Protein AF-A0A101NN65-F1 (afdb_monomer)

Organism: NCBI:txid67285

Secondary structure (DSSP, 8-state):
-HHHHHHHHHHHHHHTTTGGG----HHHHHHHHHHHH-HHHHHHTBSSTT-SSB-SS-HHHHHHHHHHHHHH-SSHHHHHHHHHHHHHHHHHHHHHHHHHHHSS---THHHHHHHHHHHHHHHHHHHHHHHHT-TT-TTSSTTSS--------GGGGTTS--

Sequence (162 aa):
MTGLWAVLVPAAALYTWNLSSLTGNSFYDVAVYSGTKSWKAFFFGALDSGSFITVDKPPFALGVMGLSARLFGYGTWQLVLPMAAAGVGSVAVLHRLVKRDFGRGRPAEGRTHRQARAARAVRRGDRLRVQHEDPRSHRTSALRAAAPDRSWSWSALAHAGA

Foldseek 3Di:
DVVLCVQLVVLLCVLLPPQQPDDDDVQLLLLLVLCLVAVVSLQQSASHVVRPHGDPDDSVLSNCLSVQCNVVNRGRSSSCVVVSVVSSVVSSVVVVVCCVVPVDPDPCVVVCVVVVVVVVVVVVVVVVVVVCVDPVNVPPPPPVPPDDDPPPDPVVVPPPDD

Mean predicted aligned error: 14.96 Å

Radius of gyration: 28.37 Å; Cα contacts (8 Å, |Δi|>4): 138; chains: 1; bounding box: 60×62×49 Å

Solvent-accessible surface area (backbone atoms only — not comparable to full-atom values): 9433 Å² total; per-residue (Å²): 116,64,74,58,51,70,51,48,53,58,45,41,52,61,52,57,53,69,39,69,78,58,81,81,58,68,73,58,51,38,14,27,54,16,19,57,76,18,71,67,3,33,71,56,32,3,53,34,54,85,49,84,48,62,52,98,60,77,50,63,64,53,38,54,27,21,50,36,19,59,75,74,40,82,50,58,37,34,46,46,42,58,57,33,51,50,53,42,49,49,53,52,52,50,55,48,51,51,36,70,78,63,63,60,91,64,69,71,73,68,52,50,62,58,52,45,48,52,50,48,51,50,54,49,49,52,53,52,50,55,64,64,65,40,91,82,53,80,83,69,59,86,84,65,81,84,65,84,81,86,74,86,57,80,73,71,70,77,75,79,82,129

pLDDT: mean 77.98, std 17.85, range [40.09, 96.81]

Structure (mmCIF, N/CA/C/O backbone):
data_AF-A0A101NN65-F1
#
_entry.id   AF-A0A101NN65-F1
#
loop_
_atom_site.group_PDB
_atom_site.id
_atom_site.type_symbol
_atom_site.label_atom_id
_atom_site.label_alt_id
_atom_site.label_comp_id
_atom_site.label_asym_id
_atom_site.label_entity_id
_atom_site.label_seq_id
_atom_site.pdbx_PDB_ins_code
_atom_site.Cartn_x
_atom_site.Cartn_y
_atom_site.Cartn_z
_atom_site.occupancy
_atom_site.B_iso_or_equiv
_atom_site.auth_seq_id
_atom_site.auth_comp_id
_atom_site.auth_asym_id
_atom_site.auth_atom_id
_atom_site.pdbx_PDB_model_num
ATOM 1 N N . MET A 1 1 ? -17.669 8.940 13.625 1.00 62.66 1 MET A N 1
ATOM 2 C CA . MET A 1 1 ? -16.580 8.649 12.657 1.00 62.66 1 MET A CA 1
ATOM 3 C C . MET A 1 1 ? -15.196 8.849 13.268 1.00 62.66 1 MET A C 1
ATOM 5 O O . MET A 1 1 ? -14.274 8.154 12.872 1.00 62.66 1 MET A O 1
ATOM 9 N N . THR A 1 2 ? -15.080 9.703 14.283 1.00 78.38 2 THR A N 1
ATOM 10 C CA . THR A 1 2 ? -13.882 9.974 15.097 1.00 78.38 2 THR A CA 1
ATOM 11 C C . THR A 1 2 ? -13.076 8.741 15.536 1.00 78.38 2 THR A C 1
ATOM 13 O O . THR A 1 2 ? -11.873 8.721 15.323 1.00 78.38 2 THR A O 1
ATOM 16 N N . GLY A 1 3 ? -13.712 7.677 16.045 1.00 85.56 3 GLY A N 1
ATOM 17 C CA . GLY A 1 3 ? -12.985 6.475 16.499 1.00 85.56 3 GLY A CA 1
ATOM 18 C C . GLY A 1 3 ? -12.227 5.699 15.408 1.00 85.56 3 GLY A C 1
ATOM 19 O O . GLY A 1 3 ? -11.209 5.089 15.701 1.00 85.56 3 GLY A O 1
ATOM 20 N N . LEU A 1 4 ? -12.672 5.757 14.145 1.00 88.06 4 LEU A N 1
ATOM 21 C CA . LEU A 1 4 ? -11.946 5.116 13.039 1.00 88.06 4 LEU A CA 1
ATOM 22 C C . LEU A 1 4 ? -10.661 5.890 12.725 1.00 88.06 4 LEU A C 1
ATOM 24 O O . LEU A 1 4 ? -9.601 5.293 12.576 1.00 88.06 4 LEU A O 1
ATOM 28 N N . TRP A 1 5 ? -10.755 7.219 12.656 1.00 92.56 5 TRP A N 1
ATOM 29 C CA . TRP A 1 5 ? -9.607 8.087 12.394 1.00 92.56 5 TRP A CA 1
ATOM 30 C C . TRP A 1 5 ? -8.558 8.012 13.501 1.00 92.56 5 TRP A C 1
ATOM 32 O O . TRP A 1 5 ? -7.370 7.989 13.197 1.00 92.56 5 TRP A O 1
ATOM 42 N N . ALA A 1 6 ? -8.994 7.870 14.757 1.00 93.19 6 ALA A N 1
ATOM 43 C CA . ALA A 1 6 ? -8.102 7.674 15.899 1.00 93.19 6 ALA A CA 1
ATOM 44 C C . ALA A 1 6 ? -7.203 6.431 15.763 1.00 93.19 6 ALA A C 1
ATOM 46 O O . ALA A 1 6 ? -6.114 6.415 16.320 1.00 93.19 6 ALA A O 1
ATOM 47 N N . VAL A 1 7 ? -7.634 5.411 15.014 1.00 93.19 7 VAL A N 1
ATOM 48 C CA . VAL A 1 7 ? -6.836 4.201 14.761 1.00 93.19 7 VAL A CA 1
ATOM 49 C C . VAL A 1 7 ? -6.100 4.283 13.420 1.00 93.19 7 VAL A C 1
ATOM 51 O O . VAL A 1 7 ? -4.948 3.871 13.327 1.00 93.19 7 VAL A O 1
ATOM 54 N N . LEU A 1 8 ? -6.728 4.835 12.377 1.00 95.44 8 LEU A N 1
ATOM 55 C CA . LEU A 1 8 ? -6.127 4.886 11.040 1.00 95.44 8 LEU A CA 1
ATOM 56 C C . LEU A 1 8 ? -4.960 5.861 10.924 1.00 95.44 8 LEU A C 1
ATOM 58 O O . LEU A 1 8 ? -4.002 5.541 10.232 1.00 95.44 8 LEU A O 1
ATOM 62 N N . VAL A 1 9 ? -5.020 7.026 11.572 1.00 96.00 9 VAL A N 1
ATOM 63 C CA . VAL A 1 9 ? -3.930 8.014 11.517 1.00 96.00 9 VAL A CA 1
ATOM 64 C C . VAL A 1 9 ? -2.625 7.452 12.092 1.00 96.00 9 VAL A C 1
ATOM 66 O O . VAL A 1 9 ? -1.628 7.459 11.369 1.00 96.00 9 VAL A O 1
ATOM 69 N N . PRO A 1 10 ? -2.591 6.911 13.328 1.00 96.06 10 PRO A N 1
ATOM 70 C CA . PRO A 1 10 ? -1.365 6.316 13.848 1.00 96.06 10 PRO A CA 1
ATOM 71 C C . PRO A 1 10 ? -0.946 5.080 13.050 1.00 96.06 10 PRO A C 1
ATOM 73 O O . PRO A 1 10 ? 0.241 4.924 12.783 1.00 96.06 10 PRO A O 1
ATOM 76 N N . ALA A 1 11 ? -1.889 4.241 12.600 1.00 95.62 11 ALA A N 1
ATOM 77 C CA . ALA A 1 11 ? -1.559 3.104 11.742 1.00 95.62 11 ALA A CA 1
ATOM 78 C C . ALA A 1 11 ? -0.882 3.551 10.438 1.00 95.62 11 ALA A C 1
ATOM 80 O O . ALA A 1 11 ? 0.138 2.983 10.067 1.00 95.62 11 ALA A O 1
ATOM 81 N N . ALA A 1 12 ? -1.407 4.579 9.768 1.00 95.19 12 ALA A N 1
ATOM 82 C CA . ALA A 1 12 ? -0.802 5.135 8.564 1.00 95.19 12 ALA A CA 1
ATOM 83 C C . ALA A 1 12 ? 0.597 5.681 8.849 1.00 95.19 12 ALA A C 1
ATOM 85 O O . ALA A 1 12 ? 1.527 5.305 8.147 1.00 95.19 12 ALA A O 1
ATOM 86 N N . ALA A 1 13 ? 0.760 6.471 9.915 1.00 96.06 13 ALA A N 1
ATOM 87 C CA . ALA A 1 13 ? 2.060 7.006 10.308 1.00 96.06 13 ALA A CA 1
ATOM 88 C C . ALA A 1 13 ? 3.095 5.894 10.537 1.00 96.06 13 ALA A C 1
ATOM 90 O O . ALA A 1 13 ? 4.199 5.986 10.011 1.00 96.06 13 ALA A O 1
ATOM 91 N N . LEU A 1 14 ? 2.718 4.830 11.255 1.00 94.81 14 LEU A N 1
ATOM 92 C CA . LEU A 1 14 ? 3.563 3.659 11.508 1.00 94.81 14 LEU A CA 1
ATOM 93 C C . LEU A 1 14 ? 3.893 2.891 10.220 1.00 94.81 14 LEU A C 1
ATOM 95 O O . LEU A 1 14 ? 5.051 2.558 9.997 1.00 94.81 14 LEU A O 1
ATOM 99 N N . TYR A 1 15 ? 2.904 2.635 9.359 1.00 94.25 15 TYR A N 1
ATOM 100 C CA . TYR A 1 15 ? 3.109 1.901 8.104 1.00 94.25 15 TYR A CA 1
ATOM 101 C C . TYR A 1 15 ? 3.941 2.676 7.080 1.00 94.25 15 TYR A C 1
ATOM 103 O O . TYR A 1 15 ? 4.612 2.053 6.264 1.00 94.25 15 TYR A O 1
ATOM 111 N N . THR A 1 16 ? 3.896 4.010 7.093 1.00 94.75 16 THR A N 1
ATOM 112 C CA . THR A 1 16 ? 4.703 4.852 6.197 1.00 94.75 16 THR A CA 1
ATOM 113 C C . THR A 1 16 ? 6.000 5.340 6.835 1.00 94.75 16 THR A C 1
ATOM 115 O O . THR A 1 16 ? 6.763 6.068 6.196 1.00 94.75 16 THR A O 1
ATOM 118 N N . TRP A 1 17 ? 6.262 4.974 8.091 1.00 95.12 17 TRP A N 1
ATOM 119 C CA . TRP A 1 17 ? 7.464 5.396 8.789 1.00 95.12 17 TRP A CA 1
ATOM 120 C C . TRP A 1 17 ? 8.696 4.783 8.125 1.00 95.12 17 TRP A C 1
ATOM 122 O O . TRP A 1 17 ? 8.826 3.565 8.035 1.00 95.12 17 TRP A O 1
ATOM 132 N N . ASN A 1 18 ? 9.617 5.639 7.681 1.00 92.88 18 ASN A N 1
ATOM 133 C CA . ASN A 1 18 ? 10.923 5.242 7.155 1.00 92.88 18 ASN A CA 1
ATOM 134 C C . ASN A 1 18 ? 10.884 4.223 5.990 1.00 92.88 18 ASN A C 1
ATOM 136 O O . ASN A 1 18 ? 11.748 3.357 5.876 1.00 92.88 18 ASN A O 1
ATOM 140 N N . LEU A 1 19 ? 9.904 4.334 5.084 1.00 91.44 19 LEU A N 1
ATOM 141 C CA . LEU A 1 19 ? 9.796 3.431 3.925 1.00 91.44 19 LEU A CA 1
ATOM 142 C C . LEU A 1 19 ? 11.051 3.421 3.038 1.00 91.44 19 LEU A C 1
ATOM 144 O O . LEU A 1 19 ? 11.380 2.401 2.439 1.00 91.44 19 LEU A O 1
ATOM 148 N N . SER A 1 20 ? 11.760 4.546 2.952 1.00 90.38 20 SER A N 1
ATOM 149 C CA . SER A 1 20 ? 12.939 4.692 2.095 1.00 90.38 20 SER A CA 1
ATOM 150 C C . SER A 1 20 ? 14.140 3.852 2.538 1.00 90.38 20 SER A C 1
ATOM 152 O O . SER A 1 20 ? 15.029 3.630 1.722 1.00 90.38 20 SER A O 1
ATOM 154 N N . SER A 1 21 ? 14.188 3.381 3.791 1.00 90.88 21 SER A N 1
ATOM 155 C CA . SER A 1 21 ? 15.274 2.514 4.268 1.00 90.88 21 SER A CA 1
ATOM 156 C C . SER A 1 21 ? 15.024 1.027 4.012 1.00 90.88 21 SER A C 1
ATOM 158 O O . SER A 1 21 ? 15.859 0.198 4.372 1.00 90.88 21 SER A O 1
ATOM 160 N N . LEU A 1 22 ? 13.854 0.665 3.482 1.00 88.62 22 LEU A N 1
ATOM 161 C CA . LEU A 1 22 ? 13.512 -0.724 3.204 1.00 88.62 22 LEU A CA 1
ATOM 162 C C . LEU A 1 22 ? 14.304 -1.232 1.998 1.00 88.62 22 LEU A C 1
ATOM 164 O O . LEU A 1 22 ? 14.702 -0.472 1.120 1.00 88.62 22 LEU A O 1
ATOM 168 N N . THR A 1 23 ? 14.535 -2.538 1.945 1.00 85.31 23 THR A N 1
ATOM 169 C CA . THR A 1 23 ? 15.183 -3.180 0.799 1.00 85.31 23 THR A CA 1
ATOM 170 C C . THR A 1 23 ? 14.249 -4.229 0.221 1.00 85.31 23 THR A C 1
ATOM 172 O O . THR A 1 23 ? 13.627 -5.006 0.948 1.00 85.31 23 THR A O 1
ATOM 175 N N . GLY A 1 24 ? 14.085 -4.176 -1.098 1.00 83.44 24 GLY A N 1
ATOM 176 C CA . GLY A 1 24 ? 13.274 -5.108 -1.866 1.00 83.44 24 GLY A CA 1
ATOM 177 C C . GLY A 1 24 ? 14.106 -6.257 -2.422 1.00 83.44 24 GLY A C 1
ATOM 178 O O . GLY A 1 24 ? 15.318 -6.350 -2.223 1.00 83.44 24 GLY A O 1
ATOM 179 N N . ASN A 1 25 ? 13.437 -7.144 -3.150 1.00 90.06 25 ASN A N 1
ATOM 180 C CA . ASN A 1 25 ? 14.125 -8.143 -3.951 1.00 90.06 25 ASN A CA 1
ATOM 181 C C . ASN A 1 25 ? 14.448 -7.535 -5.321 1.00 90.06 25 ASN A C 1
ATOM 183 O O . ASN A 1 25 ? 13.538 -7.181 -6.073 1.00 90.06 25 ASN A O 1
ATOM 187 N N . SER A 1 26 ? 15.736 -7.499 -5.659 1.00 89.69 26 SER A N 1
ATOM 188 C CA . SER A 1 26 ? 16.247 -6.914 -6.901 1.00 89.69 26 SER A CA 1
ATOM 189 C C . SER A 1 26 ? 15.606 -7.492 -8.170 1.00 89.69 26 SER A C 1
ATOM 191 O O . SER A 1 26 ? 15.447 -6.778 -9.157 1.00 89.69 26 SER A O 1
ATOM 193 N N . PHE A 1 27 ? 15.180 -8.758 -8.154 1.00 88.75 27 PHE A N 1
ATOM 194 C CA . PHE A 1 27 ? 14.511 -9.403 -9.285 1.00 88.75 27 PHE A CA 1
ATOM 195 C C . PHE A 1 27 ? 13.143 -8.773 -9.591 1.00 88.75 27 PHE A C 1
ATOM 197 O O . PHE A 1 27 ? 12.811 -8.540 -10.752 1.00 88.75 27 PHE A O 1
ATOM 204 N N . TYR A 1 28 ? 12.351 -8.455 -8.562 1.00 89.69 28 TYR A N 1
ATOM 205 C CA . TYR A 1 28 ? 11.054 -7.790 -8.753 1.00 89.69 28 TYR A CA 1
ATOM 206 C C . TYR A 1 28 ? 11.212 -6.296 -9.008 1.00 89.69 28 TYR A C 1
ATOM 208 O O . TYR A 1 28 ? 10.449 -5.733 -9.789 1.00 89.69 28 TYR A O 1
ATOM 216 N N . ASP A 1 29 ? 12.221 -5.680 -8.401 1.00 92.06 29 ASP A N 1
ATOM 217 C CA . ASP A 1 29 ? 12.572 -4.278 -8.611 1.00 92.06 29 ASP A CA 1
ATOM 218 C C . ASP A 1 29 ? 12.882 -4.012 -10.093 1.00 92.06 29 ASP A C 1
ATOM 220 O O . ASP A 1 29 ? 12.309 -3.107 -10.700 1.00 92.06 29 ASP A O 1
ATOM 224 N N . VAL A 1 30 ? 13.696 -4.871 -10.720 1.00 92.19 30 VAL A N 1
ATOM 225 C CA . VAL A 1 30 ? 14.013 -4.784 -12.155 1.00 92.19 30 VAL A CA 1
ATOM 226 C C . VAL A 1 30 ? 12.779 -5.033 -13.028 1.00 92.19 30 VAL A C 1
ATOM 228 O O . VAL A 1 30 ? 12.572 -4.307 -14.001 1.00 92.19 30 VAL A O 1
ATOM 231 N N . ALA A 1 31 ? 11.916 -5.991 -12.670 1.00 91.56 31 ALA A N 1
ATOM 232 C CA . ALA A 1 31 ? 10.665 -6.223 -13.397 1.00 91.56 31 ALA A CA 1
ATOM 233 C C . ALA A 1 31 ? 9.742 -4.993 -13.363 1.00 91.56 31 ALA A C 1
ATOM 235 O O . ALA A 1 31 ? 9.196 -4.564 -14.383 1.00 91.56 31 ALA A O 1
ATOM 236 N N . VAL A 1 32 ? 9.605 -4.375 -12.186 1.00 92.81 32 VAL A N 1
ATOM 237 C CA . VAL A 1 32 ? 8.842 -3.137 -12.025 1.00 92.81 32 VAL A CA 1
ATOM 238 C C . VAL A 1 32 ? 9.494 -2.002 -12.813 1.00 92.81 32 VAL A C 1
ATOM 240 O O . VAL A 1 32 ? 8.794 -1.297 -13.542 1.00 92.81 32 VAL A O 1
ATOM 243 N N . TYR A 1 33 ? 10.818 -1.848 -12.732 1.00 93.31 33 TYR A N 1
ATOM 244 C CA . TYR A 1 33 ? 11.558 -0.829 -13.472 1.00 93.31 33 TYR A CA 1
ATOM 245 C C . TYR A 1 33 ? 11.321 -0.945 -14.982 1.00 93.31 33 TYR A C 1
ATOM 247 O O . TYR A 1 33 ? 10.939 0.037 -15.621 1.00 93.31 33 TYR A O 1
ATOM 255 N N . SER A 1 34 ? 11.440 -2.141 -15.552 1.00 92.50 34 SER A N 1
ATOM 256 C CA . SER A 1 34 ? 11.151 -2.392 -16.968 1.00 92.50 34 SER A CA 1
ATOM 257 C C . SER A 1 34 ? 9.689 -2.105 -17.326 1.00 92.50 34 SER A C 1
ATOM 259 O O . SER A 1 34 ? 9.418 -1.470 -18.353 1.00 92.50 34 SER A O 1
ATOM 261 N N . GLY A 1 35 ? 8.747 -2.425 -16.433 1.00 90.38 35 GLY A N 1
ATOM 262 C CA . GLY A 1 35 ? 7.342 -2.024 -16.554 1.00 90.38 35 GLY A CA 1
ATOM 263 C C . GLY A 1 35 ? 7.106 -0.503 -16.518 1.00 90.38 35 GLY A C 1
ATOM 264 O O . GLY A 1 35 ? 6.162 0.001 -17.136 1.00 90.38 35 GLY A O 1
ATOM 265 N N . THR A 1 36 ? 7.978 0.285 -15.877 1.00 93.00 36 THR A N 1
ATOM 266 C CA . THR A 1 36 ? 7.909 1.759 -15.977 1.00 93.00 36 THR A CA 1
ATOM 267 C C . THR A 1 36 ? 8.332 2.273 -17.355 1.00 93.00 36 THR A C 1
ATOM 269 O O . THR A 1 36 ? 7.851 3.320 -17.795 1.00 93.00 36 THR A O 1
ATOM 272 N N . LYS A 1 37 ? 9.168 1.527 -18.085 1.00 93.56 37 LYS A N 1
ATOM 273 C CA . LYS A 1 37 ? 9.659 1.913 -19.417 1.00 93.56 37 LYS A CA 1
ATOM 274 C C . LYS A 1 37 ? 8.751 1.445 -20.552 1.00 93.56 37 LYS A C 1
ATOM 276 O O . LYS A 1 37 ? 8.635 2.146 -21.550 1.00 93.56 37 LYS A O 1
ATOM 281 N N . SER A 1 38 ? 8.083 0.303 -20.397 1.00 92.31 38 SER A N 1
ATOM 282 C CA . SER A 1 38 ? 7.231 -0.290 -21.433 1.00 92.31 38 SER A CA 1
ATOM 283 C C . SER A 1 38 ? 5.923 -0.814 -20.846 1.00 92.31 38 SER A C 1
ATOM 285 O O . SER A 1 38 ? 5.924 -1.618 -19.917 1.00 92.31 38 SER A O 1
ATOM 287 N N . TRP A 1 39 ? 4.791 -0.410 -21.430 1.00 92.00 39 TRP A N 1
ATOM 288 C CA . TRP A 1 39 ? 3.477 -0.958 -21.069 1.00 92.00 39 TRP A CA 1
ATOM 289 C C . TRP A 1 39 ? 3.381 -2.461 -21.342 1.00 92.00 39 TRP A C 1
ATOM 291 O O . TRP A 1 39 ? 2.709 -3.175 -20.605 1.00 92.00 39 TRP A O 1
ATOM 301 N N . LYS A 1 40 ? 4.089 -2.962 -22.361 1.00 90.25 40 LYS A N 1
ATOM 302 C CA . LYS A 1 40 ? 4.145 -4.398 -22.646 1.00 90.25 40 LYS A CA 1
ATOM 303 C C . LYS A 1 40 ? 4.845 -5.141 -21.506 1.00 90.25 40 LYS A C 1
ATOM 305 O O . LYS A 1 40 ? 4.265 -6.062 -20.940 1.00 90.25 40 LYS A O 1
ATOM 310 N N . ALA A 1 41 ? 6.016 -4.658 -21.091 1.00 89.81 41 ALA A N 1
ATOM 311 C CA . ALA A 1 41 ? 6.746 -5.227 -19.958 1.00 89.81 41 ALA A CA 1
ATOM 312 C C . ALA A 1 41 ? 5.946 -5.143 -18.649 1.00 89.81 41 ALA A C 1
ATOM 314 O O . ALA A 1 41 ? 6.009 -6.054 -17.831 1.00 89.81 41 ALA A O 1
ATOM 315 N N . PHE A 1 42 ? 5.141 -4.090 -18.477 1.00 89.75 42 PHE A N 1
ATOM 316 C CA . PHE A 1 42 ? 4.260 -3.928 -17.323 1.00 89.75 42 PHE A CA 1
ATOM 317 C C . PHE A 1 42 ? 3.187 -5.023 -17.233 1.00 89.75 42 PHE A C 1
ATOM 319 O O . PHE A 1 42 ? 3.030 -5.629 -16.177 1.00 89.75 42 PHE A O 1
ATOM 326 N N . PHE A 1 43 ? 2.470 -5.309 -18.326 1.00 88.56 43 PHE A N 1
ATOM 327 C CA . PHE A 1 43 ? 1.408 -6.324 -18.312 1.00 88.56 43 PHE A CA 1
ATOM 328 C C . PHE A 1 43 ? 1.942 -7.752 -18.168 1.00 88.56 43 PHE A C 1
ATOM 330 O O . PHE A 1 43 ? 1.285 -8.583 -17.543 1.00 88.56 43 PHE A O 1
ATOM 337 N N . PHE A 1 44 ? 3.126 -8.028 -18.716 1.00 87.62 44 PHE A N 1
ATOM 338 C CA . PHE A 1 44 ? 3.740 -9.357 -18.667 1.00 87.62 44 PHE A CA 1
ATOM 339 C C . PHE A 1 44 ? 4.708 -9.556 -17.492 1.00 87.62 44 PHE A C 1
ATOM 341 O O . PHE A 1 44 ? 5.237 -10.651 -17.329 1.00 87.62 44 PHE A O 1
ATOM 348 N N . GLY A 1 45 ? 4.951 -8.526 -16.674 1.00 87.12 45 GLY A N 1
ATOM 349 C CA . GLY A 1 45 ? 5.924 -8.596 -15.582 1.00 87.12 45 GLY A CA 1
ATOM 350 C C . GLY A 1 45 ? 7.323 -8.954 -16.084 1.00 87.12 45 GLY A C 1
ATOM 351 O O . GLY A 1 45 ? 7.964 -9.848 -15.536 1.00 87.12 45 GLY A O 1
ATOM 352 N N . ALA A 1 46 ? 7.769 -8.318 -17.167 1.00 88.81 46 ALA A N 1
ATOM 353 C CA . ALA A 1 46 ? 9.051 -8.622 -17.786 1.00 88.81 46 ALA A CA 1
ATOM 354 C C . ALA A 1 46 ? 10.225 -7.920 -17.102 1.00 88.81 46 ALA A C 1
ATOM 356 O O . ALA A 1 46 ? 10.114 -6.769 -16.684 1.00 88.81 46 ALA A O 1
ATOM 357 N N . LEU A 1 47 ? 11.365 -8.610 -17.035 1.00 89.19 47 LEU A N 1
ATOM 358 C CA . LEU A 1 47 ? 12.627 -8.081 -16.510 1.00 89.19 47 LEU A CA 1
ATOM 359 C C . LEU A 1 47 ? 13.274 -7.086 -17.470 1.00 89.19 47 LEU A C 1
ATOM 361 O O . LEU A 1 47 ? 14.041 -6.228 -17.045 1.00 89.19 47 LEU A O 1
ATOM 365 N N . ASP A 1 48 ? 12.945 -7.169 -18.754 1.00 90.56 48 ASP A N 1
ATOM 366 C CA . ASP A 1 48 ? 13.437 -6.285 -19.798 1.00 90.56 48 ASP A CA 1
ATOM 367 C C . ASP A 1 48 ? 12.279 -5.534 -20.480 1.00 90.56 48 ASP A C 1
ATOM 369 O O . ASP A 1 48 ? 11.130 -5.981 -20.508 1.00 90.56 48 ASP A O 1
ATOM 373 N N . SER A 1 49 ? 12.573 -4.371 -21.058 1.00 83.94 49 SER A N 1
ATOM 374 C CA . SER A 1 49 ? 11.567 -3.532 -21.724 1.00 83.94 49 SER A CA 1
ATOM 375 C C . SER A 1 49 ? 11.032 -4.128 -23.036 1.00 83.94 49 SER A C 1
ATOM 377 O O . SER A 1 49 ? 9.927 -3.764 -23.455 1.00 83.94 49 SER A O 1
ATOM 379 N N . GLY A 1 50 ? 11.781 -5.049 -23.655 1.00 86.12 50 GLY A N 1
ATOM 380 C CA . GLY A 1 50 ? 11.401 -5.812 -24.848 1.00 86.12 50 GLY A CA 1
ATOM 381 C C . GLY A 1 50 ? 10.458 -6.986 -24.561 1.00 86.12 50 GLY A C 1
ATOM 382 O O . GLY A 1 50 ? 9.798 -7.469 -25.479 1.00 86.12 50 GLY A O 1
ATOM 383 N N . SER A 1 51 ? 10.300 -7.365 -23.288 1.00 85.25 51 SER A N 1
ATOM 384 C CA . SER A 1 51 ? 9.484 -8.499 -22.835 1.00 85.25 51 SER A CA 1
ATOM 385 C C . SER A 1 51 ? 9.968 -9.862 -23.342 1.00 85.25 51 SER A C 1
ATOM 387 O O . SER A 1 51 ? 9.153 -10.697 -23.732 1.00 85.25 51 SER A O 1
ATOM 389 N N . PHE A 1 52 ? 11.284 -10.084 -23.333 1.00 84.25 52 PHE A N 1
ATOM 390 C CA . PHE A 1 52 ? 11.896 -11.374 -23.664 1.00 84.25 52 PHE A CA 1
ATOM 391 C C . PHE A 1 52 ? 11.926 -12.336 -22.470 1.00 84.25 52 PHE A C 1
ATOM 393 O O . PHE A 1 52 ? 11.780 -13.542 -22.663 1.00 84.25 52 PHE A O 1
ATOM 400 N N . ILE A 1 53 ? 12.098 -11.821 -21.245 1.00 85.56 53 ILE A N 1
ATOM 401 C CA . ILE A 1 53 ? 12.159 -12.630 -20.018 1.00 85.56 53 ILE A CA 1
ATOM 402 C C . ILE A 1 53 ? 11.109 -12.136 -19.021 1.00 85.56 53 ILE A C 1
ATOM 404 O O . ILE A 1 53 ? 11.154 -10.989 -18.573 1.00 85.56 53 ILE A O 1
ATOM 408 N N . THR A 1 54 ? 10.174 -13.008 -18.641 1.00 86.25 54 THR A N 1
ATOM 409 C CA . THR A 1 54 ? 9.079 -12.695 -17.710 1.00 86.25 54 THR A CA 1
ATOM 410 C C . THR A 1 54 ? 9.289 -13.297 -16.332 1.00 86.25 54 THR A C 1
ATOM 412 O O . THR A 1 54 ? 9.851 -14.382 -16.184 1.00 86.25 54 THR A O 1
ATOM 415 N N . VAL A 1 55 ? 8.782 -12.613 -15.310 1.00 83.62 55 VAL A N 1
ATOM 416 C CA . VAL A 1 55 ? 8.666 -13.178 -13.967 1.00 83.62 55 VAL A CA 1
ATOM 417 C C . VAL A 1 55 ? 7.526 -14.198 -13.950 1.00 83.62 55 VAL A C 1
ATOM 419 O O . VAL A 1 55 ? 6.392 -13.870 -14.289 1.00 83.62 55 VAL A O 1
ATOM 422 N N . ASP A 1 56 ? 7.797 -15.412 -13.469 1.00 85.81 56 ASP A N 1
ATOM 423 C CA . ASP A 1 56 ? 6.777 -16.439 -13.210 1.00 85.81 56 ASP A CA 1
ATOM 424 C C . ASP A 1 56 ? 6.019 -16.149 -11.901 1.00 85.81 56 ASP A C 1
ATOM 426 O O . ASP A 1 56 ? 6.129 -16.850 -10.893 1.00 85.81 56 ASP A O 1
ATOM 430 N N . LYS A 1 57 ? 5.334 -15.005 -11.842 1.00 78.56 57 LYS A N 1
ATOM 431 C CA . LYS A 1 57 ? 4.449 -14.655 -10.729 1.00 78.56 57 LYS A CA 1
ATOM 432 C C . LYS A 1 57 ? 3.167 -14.038 -11.253 1.00 78.56 57 LYS A C 1
ATOM 434 O O . LYS A 1 57 ? 3.208 -13.286 -12.225 1.00 78.56 57 LYS A O 1
ATOM 439 N N . PRO A 1 58 ? 2.031 -14.295 -10.581 1.00 75.56 58 PRO A N 1
ATOM 440 C CA . PRO A 1 58 ? 0.771 -13.682 -10.958 1.00 75.56 58 PRO A CA 1
ATOM 441 C C . PRO A 1 58 ? 0.926 -12.151 -11.003 1.00 75.56 58 PRO A C 1
ATOM 443 O O . PRO A 1 58 ? 1.449 -11.554 -10.054 1.00 75.56 58 PRO A O 1
ATOM 446 N N . PRO A 1 59 ? 0.457 -11.499 -12.082 1.00 77.69 59 PRO A N 1
ATOM 447 C CA . PRO A 1 59 ? 0.830 -10.125 -12.420 1.00 77.69 59 PRO A CA 1
ATOM 448 C C . PRO A 1 59 ? 0.261 -9.087 -11.451 1.00 77.69 59 PRO A C 1
ATOM 450 O O . PRO A 1 59 ? 0.647 -7.926 -11.500 1.00 77.69 59 PRO A O 1
ATOM 453 N N . PHE A 1 60 ? -0.648 -9.476 -10.555 1.00 86.81 60 PHE A N 1
ATOM 454 C CA . PHE A 1 60 ? -1.340 -8.548 -9.666 1.00 86.81 60 PHE A CA 1
ATOM 455 C C . PHE A 1 60 ? -0.380 -7.759 -8.766 1.00 86.81 60 PHE A C 1
ATOM 457 O O . PHE A 1 60 ? -0.443 -6.532 -8.727 1.00 86.81 60 PHE A O 1
ATOM 464 N N . ALA A 1 61 ? 0.541 -8.439 -8.076 1.00 85.44 61 ALA A N 1
ATOM 465 C CA . ALA A 1 61 ? 1.456 -7.771 -7.150 1.00 85.44 61 ALA A CA 1
ATOM 466 C C . ALA A 1 61 ? 2.428 -6.833 -7.888 1.00 85.44 61 ALA A C 1
ATOM 468 O O . ALA A 1 61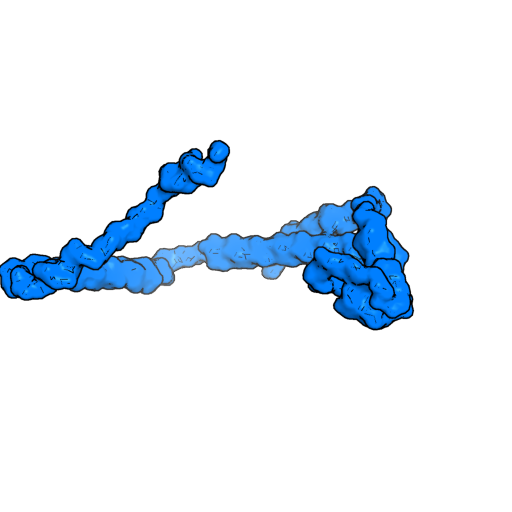 ? 2.587 -5.676 -7.498 1.00 85.44 61 ALA A O 1
ATOM 469 N N . LEU A 1 62 ? 3.025 -7.306 -8.988 1.00 89.81 62 LEU A N 1
ATOM 470 C CA . LEU A 1 62 ? 3.932 -6.509 -9.821 1.00 89.81 62 LEU A CA 1
ATOM 471 C C . LEU A 1 62 ? 3.212 -5.342 -10.500 1.00 89.81 62 LEU A C 1
ATOM 473 O O . LEU A 1 62 ? 3.765 -4.251 -10.581 1.00 89.81 62 LEU A O 1
ATOM 477 N N . GLY A 1 63 ? 1.970 -5.542 -10.936 1.00 91.31 63 GLY A N 1
ATOM 478 C CA . GLY A 1 63 ? 1.154 -4.507 -11.560 1.00 91.31 63 GLY A CA 1
ATOM 479 C C . GLY A 1 63 ? 0.813 -3.379 -10.591 1.00 91.31 63 GLY A C 1
ATOM 480 O O . GLY A 1 63 ? 0.941 -2.210 -10.940 1.00 91.31 63 GLY A O 1
ATOM 481 N N . VAL A 1 64 ? 0.442 -3.702 -9.349 1.00 93.50 64 VAL A N 1
ATOM 482 C CA . VAL A 1 64 ? 0.141 -2.688 -8.325 1.00 93.50 64 VAL A CA 1
ATOM 483 C C . VAL A 1 64 ? 1.398 -1.894 -7.940 1.00 93.50 64 VAL A C 1
ATOM 485 O O . VAL A 1 64 ? 1.349 -0.663 -7.889 1.00 93.50 64 VAL A O 1
ATOM 488 N N . MET A 1 65 ? 2.535 -2.571 -7.733 1.00 93.00 65 MET A N 1
ATOM 489 C CA . MET A 1 65 ? 3.820 -1.907 -7.463 1.00 93.00 65 MET A CA 1
ATOM 490 C C . MET A 1 65 ? 4.287 -1.066 -8.656 1.00 93.00 65 MET A C 1
ATOM 492 O O . MET A 1 65 ? 4.660 0.095 -8.493 1.00 93.00 65 MET A O 1
ATOM 496 N N . GLY A 1 66 ? 4.206 -1.610 -9.871 1.00 92.44 66 GLY A N 1
ATOM 497 C CA . GLY A 1 66 ? 4.608 -0.918 -11.090 1.00 92.44 66 GLY A CA 1
ATOM 498 C C . GLY A 1 66 ? 3.727 0.271 -11.429 1.00 92.44 66 GLY A C 1
ATOM 499 O O . GLY A 1 66 ? 4.239 1.294 -11.875 1.00 92.44 66 GLY A O 1
ATOM 500 N N . LEU A 1 67 ? 2.425 0.202 -11.151 1.00 94.31 67 LEU A N 1
ATOM 501 C CA . LEU A 1 67 ? 1.536 1.342 -11.324 1.00 94.31 67 LEU A CA 1
ATOM 502 C C . LEU A 1 67 ? 1.897 2.457 -10.339 1.00 94.31 67 LEU A C 1
ATOM 504 O O . LEU A 1 67 ? 1.958 3.618 -10.734 1.00 94.31 67 LEU A O 1
ATOM 508 N N . SER A 1 68 ? 2.212 2.107 -9.089 1.00 95.12 68 SER A N 1
ATOM 509 C CA . SER A 1 68 ? 2.706 3.074 -8.105 1.00 95.12 68 SER A CA 1
ATOM 510 C C . SER A 1 68 ? 4.006 3.736 -8.564 1.00 95.12 68 SER A C 1
ATOM 512 O O . SER A 1 68 ? 4.090 4.963 -8.592 1.00 95.12 68 SER A O 1
ATOM 514 N N . ALA A 1 69 ? 4.970 2.948 -9.048 1.00 94.69 69 ALA A N 1
ATOM 515 C CA . ALA A 1 69 ? 6.226 3.463 -9.588 1.00 94.69 69 ALA A CA 1
ATOM 516 C C . ALA A 1 69 ? 6.036 4.329 -10.851 1.00 94.69 69 ALA A C 1
ATOM 518 O O . ALA A 1 69 ? 6.792 5.268 -11.086 1.00 94.69 69 ALA A O 1
ATOM 519 N N . ARG A 1 70 ? 5.016 4.063 -11.677 1.00 93.75 70 ARG A N 1
ATOM 520 C CA . ARG A 1 70 ? 4.683 4.920 -12.829 1.00 93.75 70 ARG A CA 1
ATOM 521 C C . ARG A 1 70 ? 4.051 6.247 -12.410 1.00 93.75 70 ARG A C 1
ATOM 523 O O . ARG A 1 70 ? 4.304 7.253 -13.063 1.00 93.75 70 ARG A O 1
ATOM 530 N N . LEU A 1 71 ? 3.236 6.249 -11.354 1.00 94.81 71 LEU A N 1
ATOM 531 C CA . LEU A 1 71 ? 2.547 7.447 -10.860 1.00 94.81 71 LEU A CA 1
ATOM 532 C C . LEU A 1 71 ? 3.467 8.363 -10.041 1.00 94.81 71 LEU A C 1
ATOM 534 O O . LEU A 1 71 ? 3.407 9.579 -10.195 1.00 94.81 71 LEU A O 1
ATOM 538 N N . PHE A 1 72 ? 4.313 7.789 -9.182 1.00 94.19 72 PHE A N 1
ATOM 539 C CA . PHE A 1 72 ? 5.143 8.528 -8.219 1.00 94.19 72 PHE A CA 1
ATOM 540 C C . PHE A 1 72 ? 6.642 8.532 -8.563 1.00 94.19 72 PHE A C 1
ATOM 542 O O . PHE A 1 72 ? 7.454 9.073 -7.810 1.00 94.19 72 PHE A O 1
ATOM 549 N N . GLY A 1 73 ? 7.017 7.925 -9.690 1.00 93.38 73 GLY A N 1
ATOM 550 C CA . GLY A 1 73 ? 8.407 7.667 -10.053 1.00 93.38 73 GLY A CA 1
ATOM 551 C C . GLY A 1 73 ? 8.944 6.371 -9.441 1.00 93.38 73 GLY A C 1
ATOM 552 O O . GLY A 1 73 ? 8.406 5.833 -8.475 1.00 93.38 73 GLY A O 1
ATOM 553 N N . TYR A 1 74 ? 10.014 5.844 -10.034 1.00 92.94 74 TYR A N 1
ATOM 554 C CA . TYR A 1 74 ? 10.657 4.631 -9.543 1.00 92.94 74 TYR A CA 1
ATOM 555 C C . TYR A 1 74 ? 11.554 4.940 -8.340 1.00 92.94 74 TYR A C 1
ATOM 557 O O . TYR A 1 74 ? 12.422 5.809 -8.414 1.00 92.94 74 TYR A O 1
ATOM 565 N N . GLY A 1 75 ? 11.368 4.197 -7.254 1.00 91.62 75 GLY A N 1
ATOM 566 C CA . GLY A 1 75 ? 12.176 4.289 -6.046 1.00 91.62 75 GLY A CA 1
ATOM 567 C C . GLY A 1 75 ? 11.633 3.385 -4.943 1.00 91.62 75 GLY A C 1
ATOM 568 O O . GLY A 1 75 ? 10.529 2.845 -5.047 1.00 91.62 75 GLY A O 1
ATOM 569 N N . THR A 1 76 ? 12.427 3.207 -3.888 1.00 92.44 76 THR A N 1
ATOM 570 C CA . THR A 1 76 ? 12.138 2.268 -2.797 1.00 92.44 76 THR A CA 1
ATOM 571 C C . THR A 1 76 ? 10.783 2.521 -2.154 1.00 92.44 76 THR A C 1
ATOM 573 O O . THR A 1 76 ? 9.970 1.606 -2.066 1.00 92.44 76 THR A O 1
ATOM 576 N N . TRP A 1 77 ? 10.511 3.759 -1.727 1.00 92.69 77 TRP A N 1
ATOM 577 C CA . TRP A 1 77 ? 9.279 4.059 -1.000 1.00 92.69 77 TRP A CA 1
ATOM 578 C C . TRP A 1 77 ? 8.045 3.943 -1.901 1.00 92.69 77 TRP A C 1
ATOM 580 O O . TRP A 1 77 ? 6.994 3.534 -1.419 1.00 92.69 77 TRP A O 1
ATOM 590 N N . GLN A 1 78 ? 8.171 4.224 -3.202 1.00 94.50 78 GLN A N 1
ATOM 591 C CA . GLN A 1 78 ? 7.092 4.068 -4.179 1.00 94.50 78 GLN A CA 1
ATOM 592 C C . GLN A 1 78 ? 6.756 2.596 -4.429 1.00 94.50 78 GLN A C 1
ATOM 594 O O . GLN A 1 78 ? 5.584 2.246 -4.536 1.00 94.50 78 GLN A O 1
ATOM 599 N N . LEU A 1 79 ? 7.766 1.722 -4.474 1.00 93.00 79 LEU A N 1
ATOM 600 C CA . LEU A 1 79 ? 7.576 0.277 -4.636 1.00 93.00 79 LEU A CA 1
ATOM 601 C C . LEU A 1 79 ? 6.784 -0.328 -3.468 1.00 93.00 79 LEU A C 1
ATOM 603 O O . LEU A 1 79 ? 5.891 -1.147 -3.679 1.00 93.00 79 LEU A O 1
ATOM 607 N N . VAL A 1 80 ? 7.076 0.099 -2.238 1.00 93.50 80 VAL A N 1
ATOM 608 C CA . VAL A 1 80 ? 6.449 -0.437 -1.014 1.00 93.50 80 VAL A CA 1
ATOM 609 C C . VAL A 1 80 ? 5.183 0.313 -0.586 1.00 93.50 80 VAL A C 1
ATOM 611 O O . VAL A 1 80 ? 4.412 -0.202 0.226 1.00 93.50 80 VAL A O 1
ATOM 614 N N . LEU A 1 81 ? 4.918 1.502 -1.138 1.00 94.31 81 LEU A N 1
ATOM 615 C CA . LEU A 1 81 ? 3.751 2.321 -0.794 1.00 94.31 81 LEU A CA 1
ATOM 616 C C . LEU A 1 81 ? 2.417 1.561 -0.920 1.00 94.31 81 LEU A C 1
ATOM 618 O O . LEU A 1 81 ? 1.601 1.652 0.002 1.00 94.31 81 LEU A O 1
ATOM 622 N N . PRO A 1 82 ? 2.159 0.771 -1.983 1.00 94.25 82 PRO A N 1
ATOM 623 C CA . PRO A 1 82 ? 0.9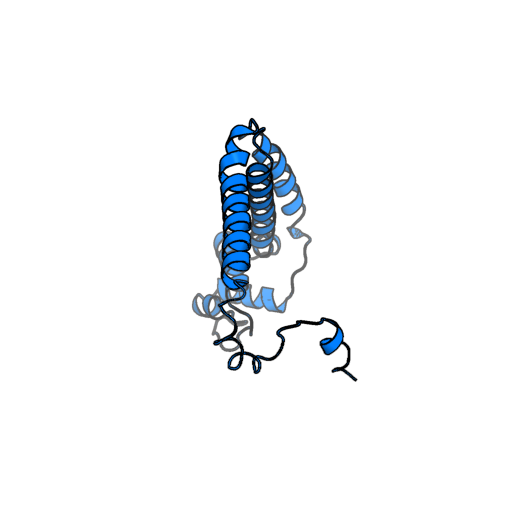14 0.015 -2.083 1.00 94.25 82 PRO A CA 1
ATOM 624 C C . PRO A 1 82 ? 0.775 -1.059 -1.003 1.00 94.25 82 PRO A C 1
ATOM 626 O O . PRO A 1 82 ? -0.336 -1.341 -0.557 1.00 94.25 82 PRO A O 1
ATOM 629 N N . MET A 1 83 ? 1.893 -1.635 -0.551 1.00 92.94 83 MET A N 1
ATOM 630 C CA . MET A 1 83 ? 1.907 -2.600 0.547 1.00 92.94 83 MET A CA 1
ATOM 631 C C . MET A 1 83 ? 1.552 -1.917 1.872 1.00 92.94 83 MET A C 1
ATOM 633 O O . MET A 1 83 ? 0.697 -2.412 2.606 1.00 92.94 83 MET A O 1
ATOM 637 N N . ALA A 1 84 ? 2.126 -0.739 2.136 1.00 94.75 84 ALA A N 1
ATOM 638 C CA . ALA A 1 84 ? 1.759 0.081 3.289 1.00 94.75 84 ALA A CA 1
ATOM 639 C C . ALA A 1 84 ? 0.265 0.458 3.256 1.00 94.75 84 ALA A C 1
ATOM 641 O O . ALA A 1 84 ? -0.445 0.299 4.252 1.00 94.75 84 ALA A O 1
ATOM 642 N N . ALA A 1 85 ? -0.251 0.868 2.092 1.00 95.50 85 ALA A N 1
ATOM 643 C CA . ALA A 1 85 ? -1.665 1.192 1.906 1.00 95.50 85 ALA A CA 1
ATOM 644 C C . ALA A 1 85 ? -2.588 -0.017 2.155 1.00 95.50 85 ALA A C 1
A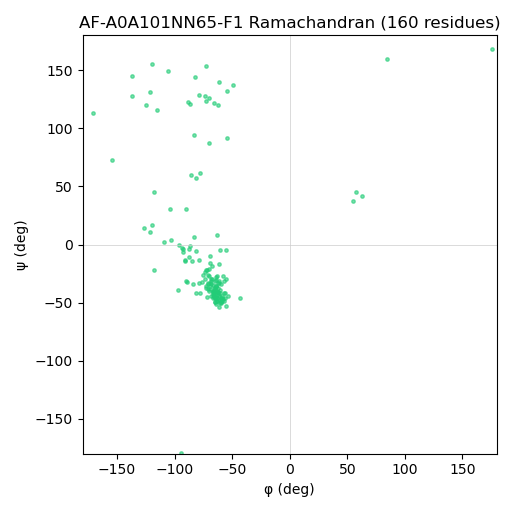TOM 646 O O . ALA A 1 85 ? -3.626 0.123 2.807 1.00 95.50 85 ALA A O 1
ATOM 647 N N . ALA A 1 86 ? -2.204 -1.213 1.698 1.00 95.62 86 ALA A N 1
ATOM 648 C CA . ALA A 1 86 ? -2.933 -2.450 1.978 1.00 95.62 86 ALA A CA 1
ATOM 649 C C . ALA A 1 86 ? -2.933 -2.803 3.480 1.00 95.62 86 ALA A C 1
ATOM 651 O O . ALA A 1 86 ? -3.959 -3.246 4.009 1.00 95.62 86 ALA A O 1
ATOM 652 N N . GLY A 1 87 ? -1.826 -2.545 4.185 1.00 95.56 87 GLY A N 1
ATOM 653 C CA . GLY A 1 87 ? -1.730 -2.686 5.641 1.00 95.56 87 GLY A CA 1
ATOM 654 C C . GLY A 1 87 ? -2.723 -1.783 6.378 1.00 95.56 87 GLY A C 1
ATOM 655 O O . GLY A 1 87 ? -3.536 -2.260 7.175 1.00 95.56 87 GLY A O 1
ATOM 656 N N . VAL A 1 88 ? -2.752 -0.492 6.038 1.00 96.75 88 VAL A N 1
ATOM 657 C CA . VAL A 1 88 ? -3.714 0.474 6.605 1.00 96.75 88 VAL A CA 1
ATOM 658 C C . VAL A 1 88 ? -5.161 0.106 6.243 1.00 96.75 88 VAL A C 1
ATOM 660 O O . VAL A 1 88 ? -6.056 0.160 7.092 1.00 96.75 88 VAL A O 1
ATOM 663 N N . GLY A 1 89 ? -5.405 -0.331 5.004 1.00 96.31 89 GLY A N 1
ATOM 664 C CA . GLY A 1 89 ? -6.714 -0.816 4.559 1.00 96.31 89 GLY A CA 1
ATOM 665 C C . GLY A 1 89 ? -7.198 -2.028 5.361 1.00 96.31 89 GLY A C 1
ATOM 666 O O . GLY A 1 89 ? -8.369 -2.092 5.743 1.00 96.31 89 GLY A O 1
ATOM 667 N N . SER A 1 90 ? -6.291 -2.943 5.707 1.00 96.81 90 SER A N 1
ATOM 668 C CA . SER A 1 90 ? -6.593 -4.100 6.557 1.00 96.81 90 SER A CA 1
ATOM 669 C C . SER A 1 90 ? -7.019 -3.674 7.965 1.00 96.81 90 SER A C 1
ATOM 671 O O . SER A 1 90 ? -8.008 -4.193 8.488 1.00 96.81 90 SER A O 1
ATOM 673 N N . VAL A 1 91 ? -6.364 -2.661 8.548 1.00 95.75 91 VAL A N 1
ATOM 674 C CA . VAL A 1 91 ? -6.777 -2.065 9.835 1.00 95.75 91 VAL A CA 1
ATOM 675 C C . VAL A 1 91 ? -8.185 -1.468 9.739 1.00 95.75 91 VAL A C 1
ATOM 677 O O . VAL A 1 91 ? -9.008 -1.668 10.636 1.00 95.75 91 VAL A O 1
ATOM 680 N N . ALA A 1 92 ? -8.511 -0.789 8.633 1.00 94.50 92 ALA A N 1
ATOM 681 C CA . ALA A 1 92 ? -9.849 -0.237 8.411 1.00 94.50 92 ALA A CA 1
ATOM 682 C C . ALA A 1 92 ? -10.927 -1.333 8.348 1.00 94.50 92 ALA A C 1
ATOM 684 O O . ALA A 1 92 ? -12.001 -1.188 8.946 1.00 94.50 92 ALA A O 1
ATOM 685 N N . VAL A 1 93 ? -10.642 -2.432 7.640 1.00 95.25 93 VAL A N 1
ATOM 686 C CA . VAL A 1 93 ? -11.534 -3.596 7.549 1.00 95.25 93 VAL A CA 1
ATOM 687 C C . VAL A 1 93 ? -11.715 -4.233 8.923 1.00 95.25 93 VAL A C 1
ATOM 689 O O . VAL A 1 93 ? -12.854 -4.427 9.348 1.00 95.25 93 VAL A O 1
ATOM 692 N N . LEU A 1 94 ? -10.625 -4.475 9.653 1.00 94.00 94 LEU A N 1
ATOM 693 C CA . LEU A 1 94 ? -10.668 -5.058 10.992 1.00 94.00 94 LEU A CA 1
ATOM 694 C C . LEU A 1 94 ? -11.495 -4.199 11.953 1.00 94.00 94 LEU A C 1
ATOM 696 O O . LEU A 1 94 ? -12.412 -4.706 12.599 1.00 94.00 94 LEU A O 1
ATOM 700 N N . HIS A 1 95 ? -11.250 -2.886 11.983 1.00 91.88 95 HIS A N 1
ATOM 701 C CA . HIS A 1 95 ? -12.042 -1.962 12.792 1.00 91.88 95 HIS A CA 1
ATOM 702 C C . HIS A 1 95 ? -13.536 -2.045 12.433 1.00 91.88 95 HIS A C 1
ATOM 704 O O . HIS A 1 95 ? -14.395 -2.038 13.318 1.00 91.88 95 HIS A O 1
ATOM 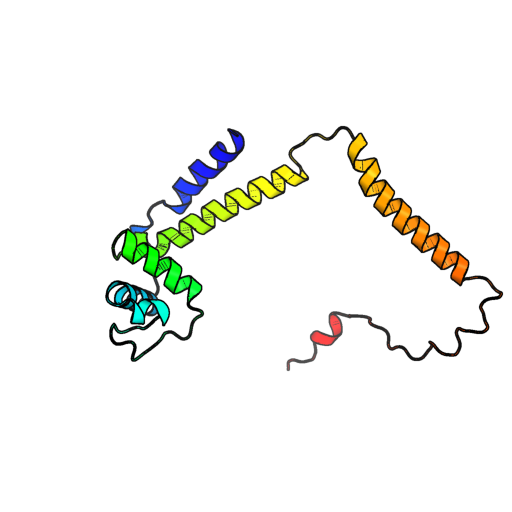710 N N . ARG A 1 96 ? -13.885 -2.139 11.141 1.00 91.38 96 ARG A N 1
ATOM 711 C CA . ARG A 1 96 ? -15.286 -2.289 10.713 1.00 91.38 96 ARG A CA 1
ATOM 712 C C . ARG A 1 96 ? -15.892 -3.625 11.130 1.00 91.38 96 ARG A C 1
ATOM 714 O O . ARG A 1 96 ? -17.050 -3.621 11.537 1.00 91.38 96 ARG A O 1
ATOM 721 N N . LEU A 1 97 ? -15.150 -4.727 11.053 1.00 91.75 97 LEU A N 1
ATOM 722 C CA . LEU A 1 97 ? -15.619 -6.047 11.486 1.00 91.75 97 LEU A CA 1
ATOM 723 C C . LEU A 1 97 ? -15.875 -6.070 12.997 1.00 91.75 97 LEU A C 1
ATOM 725 O O . LEU A 1 97 ? -16.983 -6.389 13.423 1.00 91.75 97 LEU A O 1
ATOM 729 N N . VAL A 1 98 ? -14.915 -5.592 13.795 1.00 90.94 98 VAL A N 1
ATOM 730 C CA . VAL A 1 98 ? -15.063 -5.479 15.254 1.00 90.94 98 VAL A CA 1
ATOM 731 C C . VAL A 1 98 ? -16.248 -4.582 15.607 1.00 90.94 98 VAL A C 1
ATOM 733 O O . VAL A 1 98 ? -17.105 -4.952 16.408 1.00 90.94 98 VAL A O 1
ATOM 736 N N . LYS A 1 99 ? -16.376 -3.418 14.963 1.00 86.44 99 LYS A N 1
ATOM 737 C CA . LYS A 1 99 ? -17.506 -2.519 15.217 1.00 86.44 99 LYS A CA 1
ATOM 738 C C . LYS A 1 99 ? -18.843 -3.095 14.734 1.00 86.44 99 LYS A C 1
ATOM 740 O O . LYS A 1 99 ? -19.875 -2.787 15.319 1.00 86.44 99 LYS A O 1
ATOM 745 N N . ARG A 1 100 ? -18.868 -3.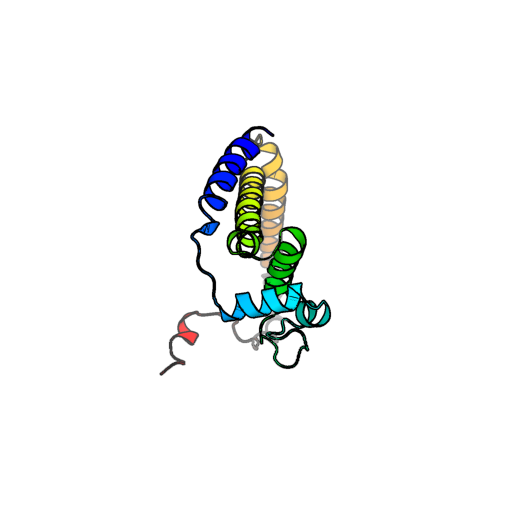919 13.689 1.00 83.50 100 ARG A N 1
ATOM 746 C CA . ARG A 1 100 ? -20.099 -4.586 13.241 1.00 83.50 100 ARG A CA 1
ATOM 747 C C . ARG A 1 100 ? -20.590 -5.590 14.282 1.00 83.50 100 ARG A C 1
ATOM 749 O O . ARG A 1 100 ? -21.796 -5.655 14.528 1.00 83.50 100 ARG A O 1
ATOM 756 N N . ASP A 1 101 ? -19.664 -6.331 14.879 1.00 83.12 101 ASP A N 1
ATOM 757 C CA . ASP A 1 101 ? -19.992 -7.462 15.744 1.00 83.12 101 ASP A CA 1
ATOM 758 C C . ASP A 1 101 ? -20.147 -7.038 17.223 1.00 83.12 101 ASP A C 1
ATOM 760 O O . ASP A 1 101 ? -21.023 -7.557 17.916 1.00 83.12 101 ASP A O 1
ATOM 764 N N . PHE A 1 102 ? -19.414 -6.009 17.673 1.00 75.62 102 PHE A N 1
ATOM 765 C CA . PHE A 1 102 ? -19.428 -5.496 19.057 1.00 75.62 102 PHE A CA 1
ATOM 766 C C . PHE A 1 102 ? -19.899 -4.038 19.189 1.00 75.62 102 PHE A C 1
ATOM 768 O O . PHE A 1 102 ? -20.351 -3.603 20.247 1.00 75.62 102 PHE A O 1
ATOM 775 N N . GLY A 1 103 ? -19.820 -3.253 18.115 1.00 62.03 103 GLY A N 1
ATOM 776 C CA . GLY A 1 103 ? -20.085 -1.813 18.107 1.00 62.03 103 GLY A CA 1
ATOM 777 C C . GLY A 1 103 ? -21.556 -1.467 17.918 1.00 62.03 103 GLY A C 1
ATOM 778 O O . GLY A 1 103 ? -21.925 -0.786 16.967 1.00 62.03 103 GLY A O 1
ATOM 779 N N . ARG A 1 104 ? -22.383 -1.948 18.839 1.00 54.53 104 ARG A N 1
ATOM 780 C CA . ARG A 1 104 ? -23.694 -1.427 19.239 1.00 54.53 104 ARG A CA 1
ATOM 781 C C . ARG A 1 104 ? -24.041 -2.248 20.468 1.00 54.53 104 ARG A C 1
ATOM 783 O O . ARG A 1 104 ? -24.275 -3.450 20.337 1.00 54.53 104 ARG A O 1
ATOM 790 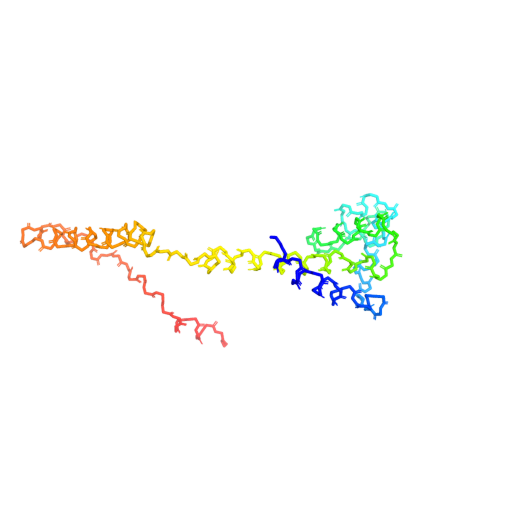N N . GLY A 1 105 ? -24.095 -1.608 21.634 1.00 54.72 105 GLY A N 1
ATOM 791 C CA . GLY A 1 105 ? -24.891 -2.120 22.740 1.00 54.72 105 GLY A CA 1
ATOM 792 C C . GLY A 1 105 ? -26.306 -2.318 22.210 1.00 54.72 105 GLY A C 1
ATOM 793 O O . GLY A 1 105 ? -27.081 -1.377 22.107 1.00 54.72 105 GLY A O 1
ATOM 794 N N . ARG A 1 106 ? -26.601 -3.519 21.720 1.00 44.31 106 ARG A N 1
ATOM 795 C CA . ARG A 1 106 ? -27.952 -3.916 21.364 1.00 44.31 106 ARG A CA 1
ATOM 796 C C . ARG A 1 106 ? -28.673 -4.109 22.694 1.00 44.31 106 ARG A C 1
ATOM 798 O O . ARG A 1 106 ? -28.228 -4.980 23.448 1.00 44.31 106 ARG A O 1
ATOM 805 N N . PRO A 1 107 ? -29.794 -3.417 22.958 1.00 52.62 107 PRO A N 1
ATOM 806 C CA . PRO A 1 107 ? -30.814 -4.009 23.807 1.00 52.62 107 PRO A CA 1
ATOM 807 C C . PRO A 1 107 ? -31.068 -5.424 23.273 1.00 52.62 107 PRO A C 1
ATOM 809 O O . PRO A 1 107 ? -31.073 -5.643 22.055 1.00 52.62 107 PRO A O 1
ATOM 812 N N . ALA A 1 108 ? -31.197 -6.399 24.169 1.00 56.16 108 ALA A N 1
ATOM 813 C CA . ALA A 1 108 ? -31.266 -7.831 23.858 1.00 56.16 108 ALA A CA 1
ATOM 814 C C . ALA A 1 108 ? -32.374 -8.234 22.851 1.00 56.16 108 ALA A C 1
ATOM 816 O O . ALA A 1 108 ? -32.416 -9.371 22.393 1.00 56.16 108 ALA A O 1
ATOM 817 N N . GLU A 1 109 ? -33.219 -7.299 22.437 1.00 54.97 109 GLU A N 1
ATOM 818 C CA . GLU A 1 109 ? -34.395 -7.454 21.589 1.00 54.97 109 GLU A CA 1
ATOM 819 C C . GLU A 1 109 ? -34.101 -7.966 20.163 1.00 54.97 109 GLU A C 1
ATOM 821 O O . GLU A 1 109 ? -34.851 -8.767 19.607 1.00 54.97 109 GLU A O 1
ATOM 826 N N . GLY A 1 110 ? -32.951 -7.610 19.576 1.00 49.78 110 GLY A N 1
ATOM 827 C CA . GLY A 1 110 ? -32.563 -8.073 18.231 1.00 49.78 110 GLY A CA 1
ATOM 828 C C . GLY A 1 110 ? -31.868 -9.442 18.186 1.00 49.78 110 GLY A C 1
ATOM 829 O O . GLY A 1 110 ? -31.723 -10.033 17.110 1.00 49.78 110 GLY A O 1
ATOM 830 N N . ARG A 1 111 ? -31.412 -9.954 19.339 1.00 53.03 111 ARG A N 1
ATOM 831 C CA . ARG A 1 111 ? -30.767 -11.275 19.444 1.00 53.03 111 ARG A CA 1
ATOM 832 C C . ARG A 1 111 ? -31.818 -12.382 19.386 1.00 53.03 111 ARG A C 1
ATOM 834 O O . ARG A 1 111 ? -31.585 -13.403 18.741 1.00 53.03 111 ARG A O 1
ATOM 841 N N . THR A 1 112 ? -33.012 -12.103 19.907 1.00 56.75 112 THR A N 1
ATOM 842 C CA . THR A 1 112 ? -34.166 -12.998 19.894 1.00 56.75 112 THR A CA 1
ATOM 843 C C . THR A 1 112 ? -34.538 -13.423 18.481 1.00 56.75 112 THR A C 1
ATOM 845 O O . THR A 1 112 ? -34.749 -14.598 18.267 1.00 56.75 112 THR A O 1
ATOM 848 N N . HIS A 1 113 ? -34.532 -12.561 17.461 1.00 55.88 113 HIS A N 1
ATOM 849 C CA . HIS A 1 113 ? -34.982 -12.987 16.125 1.00 55.88 113 HIS A CA 1
ATOM 850 C C . HIS A 1 113 ? -34.004 -13.913 15.380 1.00 55.88 113 HIS A C 1
ATOM 852 O O . HIS A 1 113 ? -34.440 -14.848 14.704 1.00 55.88 113 HIS A O 1
ATOM 858 N N . ARG A 1 114 ? -32.686 -13.691 15.500 1.00 57.69 114 ARG A N 1
ATOM 859 C CA . ARG A 1 114 ? -31.672 -14.564 14.874 1.00 57.69 114 ARG A CA 1
ATOM 860 C C . ARG A 1 114 ? -31.400 -15.815 15.705 1.00 57.69 114 ARG A C 1
ATOM 862 O O . ARG A 1 114 ? -31.352 -16.900 15.132 1.00 57.69 114 ARG A O 1
ATOM 869 N N . GLN A 1 115 ? -31.306 -15.689 17.030 1.00 59.53 115 GLN A N 1
ATOM 870 C CA . GLN A 1 115 ? -31.162 -16.842 17.919 1.00 59.53 115 GLN A CA 1
ATOM 871 C C . GLN A 1 115 ? -32.453 -17.655 18.007 1.00 59.53 115 GLN A C 1
ATOM 873 O O . GLN A 1 115 ? -32.364 -18.871 18.047 1.00 59.53 115 GLN A O 1
ATOM 878 N N . ALA A 1 116 ? -33.645 -17.053 17.925 1.00 62.09 116 ALA A N 1
ATOM 879 C CA . ALA A 1 116 ? -34.892 -17.813 17.811 1.00 62.09 116 ALA A CA 1
ATOM 880 C C . ALA A 1 116 ? -35.072 -18.418 16.422 1.00 62.09 116 ALA A C 1
ATOM 882 O O . ALA A 1 116 ? -35.675 -19.476 16.336 1.00 62.09 116 ALA A O 1
ATOM 883 N N . ARG A 1 117 ? -34.553 -17.829 15.333 1.00 66.88 117 ARG A N 1
ATOM 884 C CA . ARG A 1 117 ? -34.502 -18.538 14.039 1.00 66.88 117 ARG A CA 1
ATOM 885 C C . ARG A 1 117 ? -33.568 -19.743 14.104 1.00 66.88 117 ARG A C 1
ATOM 887 O O . ARG A 1 117 ? -33.971 -20.813 13.665 1.00 66.88 117 ARG A O 1
ATOM 894 N N . ALA A 1 118 ? -32.383 -19.593 14.694 1.00 69.75 118 ALA A N 1
ATOM 895 C CA . ALA A 1 118 ? -31.454 -20.701 14.905 1.00 69.75 118 ALA A CA 1
ATOM 896 C C . ALA A 1 118 ? -32.047 -21.769 15.845 1.00 69.75 118 ALA A C 1
ATOM 898 O O . ALA A 1 118 ? -32.075 -22.942 15.499 1.00 69.75 118 ALA A O 1
ATOM 899 N N . ALA A 1 119 ? -32.640 -21.370 16.971 1.00 70.56 119 ALA A N 1
ATOM 900 C CA . ALA A 1 119 ? -33.282 -22.272 17.924 1.00 70.56 119 ALA A CA 1
ATOM 901 C C . ALA A 1 119 ? -34.559 -22.920 17.363 1.00 70.56 119 ALA A C 1
ATOM 903 O O . ALA A 1 119 ? -34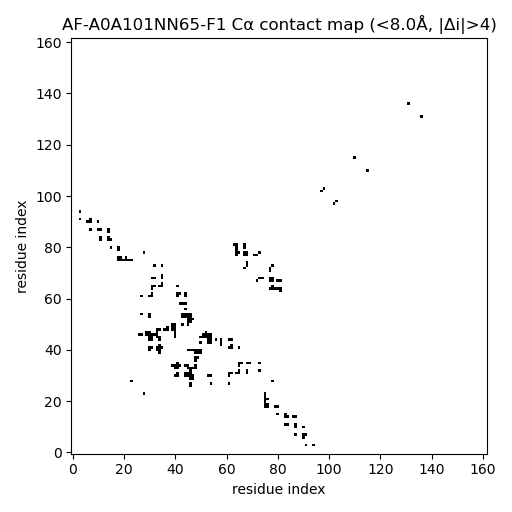.828 -24.079 17.661 1.00 70.56 119 ALA A O 1
ATOM 904 N N . ARG A 1 120 ? -35.339 -22.223 16.521 1.00 72.38 120 ARG A N 1
ATOM 905 C CA . ARG A 1 120 ? -36.469 -22.819 15.783 1.00 72.38 120 ARG A CA 1
ATOM 906 C C . ARG A 1 120 ? -35.979 -23.790 14.717 1.00 72.38 120 ARG A C 1
ATOM 908 O O . ARG A 1 120 ? -36.639 -24.798 14.517 1.00 72.38 120 ARG A O 1
ATOM 915 N N . ALA A 1 121 ? -34.855 -23.521 14.055 1.00 77.12 121 ALA A N 1
ATOM 916 C CA . ALA A 1 121 ? -34.264 -24.447 13.091 1.00 77.12 121 ALA A CA 1
ATOM 917 C C . ALA A 1 121 ? -33.756 -25.723 13.780 1.00 77.12 121 ALA A C 1
ATOM 919 O O . ALA A 1 121 ? -34.061 -26.812 13.305 1.00 77.12 121 ALA A O 1
ATOM 920 N N . VAL A 1 122 ? -33.093 -25.595 14.935 1.00 80.06 122 VAL A N 1
ATOM 921 C CA . VAL A 1 122 ? -32.653 -26.734 15.761 1.00 80.06 122 VAL A CA 1
ATOM 922 C C . VAL A 1 122 ? -33.853 -27.522 16.292 1.00 80.06 122 VAL A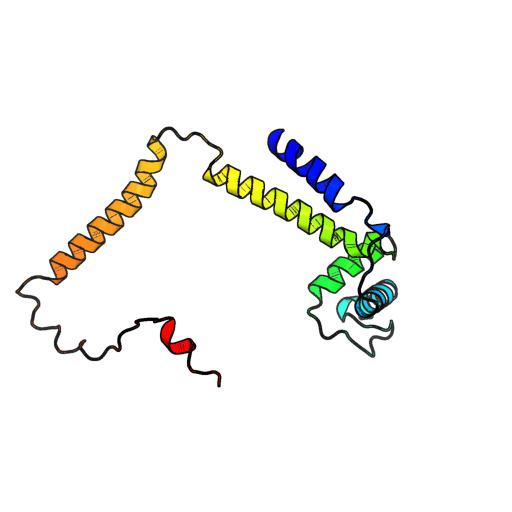 C 1
ATOM 924 O O . VAL A 1 122 ? -33.957 -28.709 16.011 1.00 80.06 122 VAL A O 1
ATOM 927 N N . ARG A 1 123 ? -34.842 -26.864 16.923 1.00 76.81 123 ARG A N 1
ATOM 928 C CA . ARG A 1 123 ? -36.075 -27.539 17.385 1.00 76.81 123 ARG A CA 1
ATOM 929 C C . ARG A 1 123 ? -36.858 -28.190 16.247 1.00 76.81 123 ARG A C 1
ATOM 931 O O . ARG A 1 123 ? -37.499 -29.214 16.456 1.00 76.81 123 ARG A O 1
ATOM 938 N N . ARG A 1 124 ? -36.851 -27.597 15.048 1.00 78.62 124 ARG A N 1
ATOM 939 C CA . ARG A 1 124 ? -37.476 -28.194 13.859 1.00 78.62 124 ARG A CA 1
ATOM 940 C C . ARG A 1 124 ? -36.691 -29.419 13.395 1.00 78.62 124 ARG A C 1
ATOM 942 O O . ARG A 1 124 ? -37.324 -30.403 13.047 1.00 78.62 124 ARG A O 1
ATOM 949 N N . GLY A 1 125 ? -35.360 -29.376 13.436 1.00 76.12 125 GLY A N 1
ATOM 950 C CA . GLY A 1 125 ? -34.493 -30.525 13.170 1.00 76.12 125 GLY A CA 1
ATOM 951 C C . GLY A 1 125 ? -34.753 -31.682 14.132 1.00 76.12 125 GLY A C 1
ATOM 952 O O . GLY A 1 125 ? -35.020 -32.789 13.676 1.00 76.12 125 GLY A O 1
ATOM 953 N N . ASP A 1 126 ? -34.798 -31.412 15.438 1.00 75.44 126 ASP A N 1
ATOM 954 C CA . ASP A 1 126 ? -35.096 -32.429 16.456 1.00 75.44 126 ASP A CA 1
ATOM 955 C C . ASP A 1 126 ? -36.503 -33.010 16.282 1.00 75.44 126 ASP A C 1
ATOM 957 O O . ASP A 1 126 ? -36.695 -34.220 16.353 1.00 75.44 126 ASP A O 1
ATOM 961 N N . ARG A 1 127 ? -37.496 -32.169 15.961 1.00 68.12 127 ARG A N 1
ATOM 962 C CA . ARG A 1 127 ? -38.869 -32.630 15.704 1.00 68.12 127 ARG A CA 1
ATOM 963 C C . ARG A 1 127 ? -38.968 -33.514 14.460 1.00 68.12 127 ARG A C 1
ATOM 965 O O . ARG A 1 127 ? -39.730 -34.474 14.467 1.00 68.12 127 ARG A O 1
ATOM 972 N N . LEU A 1 128 ? -38.214 -33.201 13.407 1.00 67.56 128 LEU A N 1
ATOM 973 C CA . LEU A 1 128 ? -38.146 -34.031 12.202 1.00 67.56 128 LEU A CA 1
ATOM 974 C C . LEU A 1 128 ? -37.387 -35.338 12.462 1.00 67.56 128 LEU A C 1
ATOM 976 O O . LEU A 1 128 ? -37.763 -36.369 11.916 1.00 67.56 128 LEU A O 1
ATOM 980 N N . ARG A 1 129 ? -36.369 -35.314 13.330 1.00 59.72 129 ARG A N 1
ATOM 981 C CA . ARG A 1 129 ? -35.635 -36.509 13.757 1.00 59.72 129 ARG A CA 1
ATOM 982 C C . ARG A 1 129 ? -36.538 -37.464 14.541 1.00 59.72 129 ARG A C 1
ATOM 984 O O . ARG A 1 129 ? -36.611 -38.630 14.186 1.00 59.72 129 ARG A O 1
ATOM 991 N N . VAL A 1 130 ? -37.323 -36.944 15.490 1.00 62.09 130 VAL A N 1
ATOM 992 C CA . VAL A 1 130 ? -38.317 -37.724 16.253 1.00 62.09 130 VAL A CA 1
ATOM 993 C C . VAL A 1 130 ? -39.432 -38.277 15.356 1.00 62.09 130 VAL A C 1
ATOM 995 O O . VAL A 1 130 ? -39.885 -39.392 15.570 1.00 62.09 130 VAL A O 1
ATOM 998 N N . GLN A 1 131 ? -39.860 -37.543 14.321 1.00 59.16 131 GLN A N 1
ATOM 999 C CA . GLN A 1 131 ? -40.822 -38.063 13.335 1.00 59.16 131 GLN A CA 1
ATOM 1000 C C . GLN A 1 131 ? -40.231 -39.151 12.431 1.00 59.16 131 GLN A C 1
ATOM 1002 O O . GLN A 1 131 ? -40.969 -39.991 11.923 1.00 59.16 131 GLN A O 1
ATOM 1007 N N . HIS A 1 132 ? -38.914 -39.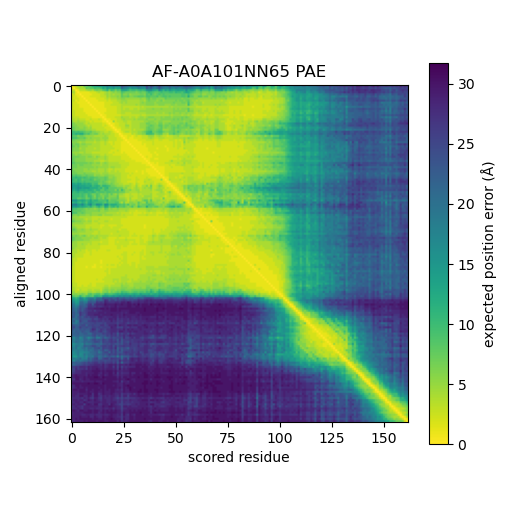143 12.213 1.00 54.03 132 HIS A N 1
ATOM 1008 C CA . HIS A 1 132 ? -38.240 -40.213 11.483 1.00 54.03 132 HIS A CA 1
ATOM 1009 C C . HIS A 1 132 ? -38.098 -41.485 12.339 1.00 54.03 132 HIS A C 1
ATOM 1011 O O . HIS A 1 132 ? -38.101 -42.594 11.805 1.00 54.03 132 HIS A O 1
ATOM 1017 N N . GLU A 1 133 ? -38.070 -41.313 13.661 1.00 56.56 133 GLU A N 1
ATOM 1018 C CA . GLU A 1 133 ? -37.973 -42.343 14.703 1.00 56.56 133 GLU A CA 1
ATOM 1019 C C . GLU A 1 133 ? -39.353 -42.853 15.173 1.00 56.56 133 GLU A C 1
ATOM 1021 O O . GLU A 1 133 ? -39.540 -43.243 16.322 1.00 56.56 133 GLU A O 1
ATOM 1026 N N . ASP A 1 134 ? -40.348 -42.844 14.279 1.00 54.97 134 ASP A N 1
ATOM 1027 C CA . ASP A 1 134 ? -41.617 -43.547 14.482 1.00 54.97 134 ASP A CA 1
ATOM 1028 C C . ASP A 1 134 ? -41.371 -45.071 14.406 1.00 54.97 134 ASP A C 1
ATOM 1030 O O . ASP A 1 134 ? -40.858 -45.544 13.387 1.00 54.97 134 ASP A O 1
ATOM 1034 N N . PRO A 1 135 ? -41.768 -45.877 15.410 1.00 56.66 135 PRO A N 1
ATOM 1035 C CA . PRO A 1 135 ? -41.657 -47.339 15.372 1.00 56.66 135 PRO A CA 1
ATOM 1036 C C . PRO A 1 135 ? -42.448 -48.009 14.230 1.00 56.66 135 PRO A C 1
ATOM 1038 O O . PRO A 1 135 ? -42.344 -49.218 14.027 1.00 56.66 135 PRO A O 1
ATOM 1041 N N . ARG A 1 136 ? -43.232 -47.261 13.440 1.00 56.19 136 ARG A N 1
ATOM 1042 C CA . ARG A 1 136 ? -43.833 -47.758 12.189 1.00 56.19 136 ARG A CA 1
ATOM 1043 C C . ARG A 1 136 ? -43.007 -47.481 10.922 1.00 56.19 136 ARG A C 1
ATOM 1045 O O . ARG A 1 136 ? -43.386 -47.966 9.857 1.00 56.19 136 ARG A O 1
ATOM 1052 N N . SER A 1 137 ? -41.874 -46.774 11.005 1.00 52.50 137 SER A N 1
ATOM 1053 C CA . SER A 1 137 ? -41.009 -46.449 9.851 1.00 52.50 137 SER A CA 1
ATOM 1054 C C . SER A 1 137 ? -39.964 -47.532 9.511 1.00 52.50 137 SER A C 1
ATOM 1056 O O . SER A 1 137 ? -39.262 -47.431 8.501 1.00 52.50 137 SER A O 1
ATOM 1058 N N . HIS A 1 138 ? -39.902 -48.627 10.283 1.00 48.94 138 HIS A N 1
ATOM 1059 C CA . HIS A 1 138 ? -38.914 -49.714 10.157 1.00 48.94 138 HIS A CA 1
ATOM 1060 C C . HIS A 1 138 ? -38.938 -50.524 8.841 1.00 48.94 138 HIS A C 1
ATOM 1062 O O . HIS A 1 138 ? -38.225 -51.518 8.727 1.00 48.94 138 HIS A O 1
ATOM 1068 N N . ARG A 1 139 ? -39.708 -50.129 7.817 1.00 54.41 139 ARG A N 1
ATOM 1069 C CA . ARG A 1 139 ? -39.696 -50.805 6.505 1.00 54.41 139 ARG A CA 1
ATOM 1070 C C . ARG A 1 139 ? -38.734 -50.206 5.476 1.00 54.41 139 ARG A C 1
ATOM 1072 O O . ARG A 1 139 ? -38.549 -50.819 4.432 1.00 54.41 139 ARG A O 1
ATOM 1079 N N . THR A 1 140 ? -38.084 -49.070 5.744 1.00 51.78 140 THR A N 1
ATOM 1080 C CA . THR A 1 140 ? -37.246 -48.390 4.727 1.00 51.78 140 THR A CA 1
ATOM 1081 C C . THR A 1 140 ? -35.803 -48.086 5.145 1.00 51.78 140 THR A C 1
ATOM 1083 O O . THR A 1 140 ? -35.117 -47.336 4.455 1.00 51.78 140 THR A O 1
ATOM 1086 N N . SER A 1 141 ? -35.294 -48.667 6.235 1.00 46.66 141 SER A N 1
ATOM 1087 C CA . SER A 1 141 ? -33.884 -48.513 6.649 1.00 46.66 141 SER A CA 1
ATOM 1088 C C . SER A 1 141 ? -32.942 -49.590 6.088 1.00 46.66 141 SER A C 1
ATOM 1090 O O . SER A 1 141 ? -31.730 -49.385 6.081 1.00 46.66 141 SER A O 1
ATOM 1092 N N . ALA A 1 142 ? -33.466 -50.688 5.532 1.00 46.50 142 ALA A N 1
ATOM 1093 C CA . ALA A 1 142 ? -32.646 -51.791 5.016 1.00 46.50 142 ALA A CA 1
ATOM 1094 C C . ALA A 1 142 ? -31.832 -51.452 3.746 1.00 46.50 142 ALA A C 1
ATOM 1096 O O . ALA A 1 142 ? -30.881 -52.155 3.430 1.00 46.50 142 ALA A O 1
ATOM 1097 N N . LEU A 1 143 ? -32.148 -50.360 3.036 1.00 49.31 143 LEU A N 1
ATOM 1098 C CA . LEU A 1 143 ? -31.448 -49.967 1.799 1.00 49.31 143 LEU A CA 1
ATOM 1099 C C . LEU A 1 143 ? -30.447 -48.808 1.969 1.00 49.31 143 LEU A C 1
ATOM 1101 O O . LEU A 1 143 ? -29.848 -48.375 0.989 1.00 49.31 143 LEU A O 1
ATOM 1105 N N . ARG A 1 144 ? -30.226 -48.297 3.190 1.00 44.19 144 ARG A N 1
ATOM 1106 C CA . ARG A 1 144 ? -29.280 -47.185 3.445 1.00 44.19 144 ARG A CA 1
ATOM 1107 C C . ARG A 1 144 ? -28.133 -47.556 4.397 1.00 44.19 144 ARG A C 1
ATOM 1109 O O . ARG A 1 144 ? -27.441 -46.679 4.896 1.00 44.19 144 ARG A O 1
ATOM 1116 N N . ALA A 1 145 ? -27.897 -48.848 4.621 1.00 46.41 145 ALA A N 1
ATOM 1117 C CA . ALA A 1 145 ? -26.765 -49.340 5.412 1.00 46.41 145 ALA A CA 1
ATOM 1118 C C . ALA A 1 145 ? -25.441 -49.441 4.618 1.00 46.41 145 ALA A C 1
ATOM 1120 O O . ALA A 1 145 ? -24.453 -49.935 5.144 1.00 46.41 145 ALA A O 1
ATOM 1121 N N . ALA A 1 146 ? -25.395 -48.958 3.371 1.00 47.12 146 ALA A N 1
ATOM 1122 C CA . ALA A 1 146 ? -24.198 -48.972 2.523 1.00 47.12 146 ALA A CA 1
ATOM 1123 C C . ALA A 1 146 ? -23.726 -47.554 2.149 1.00 47.12 146 ALA A C 1
ATOM 1125 O O . ALA A 1 146 ? -23.435 -47.270 0.990 1.00 47.12 146 ALA A O 1
ATOM 1126 N N . ALA A 1 147 ? -23.686 -46.636 3.116 1.00 50.00 147 ALA A N 1
ATOM 1127 C CA . ALA A 1 147 ? -23.030 -45.343 2.939 1.00 50.00 147 ALA A CA 1
ATOM 1128 C C . ALA A 1 147 ? -21.829 -45.263 3.897 1.00 50.00 147 ALA A C 1
ATOM 1130 O O . ALA A 1 147 ? -22.052 -45.296 5.108 1.00 50.00 147 ALA A O 1
ATOM 1131 N N . PRO A 1 148 ? -20.583 -45.182 3.389 1.00 48.31 148 PRO A N 1
ATOM 1132 C CA . PRO A 1 148 ? -19.392 -45.124 4.228 1.00 48.31 148 PRO A CA 1
ATOM 1133 C C . PRO A 1 148 ? -19.418 -43.873 5.107 1.00 48.31 148 PRO A C 1
ATOM 1135 O O . PRO A 1 148 ? -19.840 -42.787 4.684 1.00 48.31 148 PRO A O 1
ATOM 1138 N N . ASP A 1 149 ? -19.000 -44.050 6.353 1.00 53.41 149 ASP A N 1
ATOM 1139 C CA . ASP A 1 149 ? -18.954 -43.013 7.361 1.00 53.41 149 ASP A CA 1
ATOM 1140 C C . ASP A 1 149 ? -17.986 -41.906 6.926 1.00 53.41 149 ASP A C 1
ATOM 1142 O O . ASP A 1 149 ? -16.796 -42.103 6.706 1.00 53.41 149 ASP A O 1
ATOM 1146 N N . ARG A 1 150 ? -18.499 -40.681 6.784 1.00 55.31 150 ARG A N 1
ATOM 1147 C CA . ARG A 1 150 ? -17.660 -39.493 6.576 1.00 55.31 150 ARG A CA 1
ATOM 1148 C C . ARG A 1 150 ? -17.113 -38.994 7.911 1.00 55.31 150 ARG A C 1
ATOM 1150 O O . ARG A 1 150 ? -17.362 -37.850 8.293 1.00 55.31 150 ARG A O 1
ATOM 1157 N N . SER A 1 151 ? -16.396 -39.851 8.631 1.00 47.22 151 SER A N 1
ATOM 1158 C CA . SER A 1 151 ? -15.616 -39.435 9.790 1.00 47.22 151 SER A CA 1
ATOM 1159 C C . SER A 1 151 ? -14.267 -38.896 9.292 1.00 47.22 151 SER A C 1
ATOM 1161 O O . SER A 1 151 ? -13.316 -39.618 9.020 1.00 47.22 151 SER A O 1
ATOM 1163 N N . TRP A 1 152 ? -14.193 -37.577 9.097 1.00 47.41 152 TRP A N 1
ATOM 1164 C CA . TRP A 1 152 ? -12.922 -36.895 8.843 1.00 47.41 152 TRP A CA 1
ATOM 1165 C C . TRP A 1 152 ? -12.101 -36.906 10.137 1.00 47.41 152 TRP A C 1
ATOM 1167 O O . TRP A 1 152 ? -12.209 -35.993 10.957 1.00 47.41 152 TRP A O 1
ATOM 1177 N N . SER A 1 153 ? -11.325 -37.970 10.351 1.00 51.88 153 SER A N 1
ATOM 1178 C CA . SER A 1 153 ? -10.366 -38.057 11.448 1.00 51.88 153 SER A CA 1
ATOM 1179 C C . SER A 1 153 ? -9.018 -37.486 10.997 1.00 51.88 153 SER A C 1
ATOM 1181 O O . SER A 1 153 ? -8.415 -37.914 10.013 1.00 51.88 153 SER A O 1
ATOM 1183 N N . TRP A 1 154 ? -8.537 -36.474 11.721 1.00 43.69 154 TRP A N 1
ATOM 1184 C CA . TRP A 1 154 ? -7.240 -35.829 11.477 1.00 43.69 154 TRP A CA 1
ATOM 1185 C C . TRP A 1 154 ? -6.048 -36.787 11.633 1.00 43.69 154 TRP A C 1
ATOM 1187 O O . TRP A 1 154 ? -4.958 -36.512 11.141 1.00 43.69 154 TRP A O 1
ATOM 1197 N N . SER A 1 155 ? -6.259 -37.933 12.277 1.00 54.81 155 SER A N 1
ATOM 1198 C CA . SER A 1 155 ? -5.260 -38.973 12.511 1.00 54.81 155 SER A CA 1
ATOM 1199 C C . SER A 1 155 ? -4.865 -39.757 11.252 1.00 54.81 155 SER A C 1
ATOM 1201 O O . SER A 1 155 ? -3.763 -40.295 11.219 1.00 54.81 155 SER A O 1
ATOM 1203 N N . ALA A 1 156 ? -5.687 -39.785 10.195 1.00 55.06 156 ALA A N 1
ATOM 1204 C CA . ALA A 1 156 ? -5.361 -40.519 8.964 1.00 55.06 156 ALA A CA 1
ATOM 1205 C C . ALA A 1 156 ? -4.264 -39.847 8.106 1.00 55.06 156 ALA A C 1
ATOM 1207 O O . ALA A 1 156 ? -3.591 -40.516 7.328 1.00 55.06 156 ALA A O 1
ATOM 1208 N N . LEU A 1 157 ? -4.040 -38.537 8.264 1.00 52.28 157 LEU A N 1
ATOM 1209 C CA . LEU A 1 157 ? -3.024 -37.781 7.513 1.00 52.28 157 LEU A CA 1
ATOM 1210 C C . LEU A 1 157 ? -1.633 -37.790 8.171 1.00 52.28 157 LEU A C 1
ATOM 1212 O O . LEU A 1 157 ? -0.661 -37.397 7.535 1.00 52.28 157 LEU A O 1
ATOM 1216 N N . ALA A 1 158 ? -1.511 -38.264 9.415 1.00 55.44 158 ALA A N 1
ATOM 1217 C CA . ALA A 1 158 ? -0.251 -38.243 10.164 1.00 55.44 158 ALA A CA 1
ATOM 1218 C C . ALA A 1 158 ? 0.714 -39.401 9.827 1.00 55.44 158 ALA A C 1
ATOM 1220 O O . ALA A 1 158 ? 1.843 -39.412 10.312 1.00 55.44 158 ALA A O 1
ATOM 1221 N N . HIS A 1 159 ? 0.304 -40.367 8.998 1.00 46.47 159 HIS A N 1
ATOM 1222 C CA . HIS A 1 159 ? 1.115 -41.551 8.669 1.00 46.47 159 HIS A CA 1
ATOM 1223 C C . HIS A 1 159 ? 1.421 -41.729 7.173 1.00 46.47 159 HIS A C 1
ATOM 1225 O O . HIS A 1 159 ? 1.957 -42.759 6.785 1.00 46.47 159 HIS A O 1
ATOM 1231 N N . ALA A 1 160 ? 1.136 -40.731 6.331 1.00 48.84 160 ALA A N 1
ATOM 1232 C CA . ALA A 1 160 ? 1.379 -40.795 4.884 1.00 48.84 160 ALA A CA 1
ATOM 1233 C C . ALA A 1 160 ? 2.613 -39.988 4.423 1.00 48.84 160 ALA A C 1
ATOM 1235 O O . ALA A 1 160 ? 2.631 -39.457 3.315 1.00 48.84 160 ALA A O 1
ATOM 1236 N N . GLY A 1 161 ? 3.637 -39.867 5.270 1.00 53.50 161 GLY A N 1
ATOM 1237 C CA . GLY A 1 161 ? 4.864 -39.138 4.947 1.00 53.50 161 GLY A CA 1
ATOM 1238 C C . GLY A 1 161 ? 6.058 -39.643 5.747 1.00 53.50 161 GLY A C 1
ATOM 1239 O O . GLY A 1 161 ? 6.498 -38.970 6.675 1.00 53.50 161 GLY A O 1
ATOM 1240 N N . ALA A 1 162 ? 6.540 -40.832 5.390 1.00 40.09 162 ALA A N 1
ATOM 1241 C CA . ALA A 1 162 ? 7.874 -41.336 5.698 1.00 40.09 162 ALA A CA 1
ATOM 1242 C C . ALA A 1 162 ? 8.440 -41.976 4.427 1.00 40.09 162 ALA A C 1
ATOM 1244 O O . ALA A 1 162 ? 7.649 -42.655 3.731 1.00 40.09 162 ALA A O 1
#